Protein AF-A0A2S7XN34-F1 (afdb_monomer_lite)

InterPro domains:
  IPR038081 CalX-like domain superfamily [G3DSA:2.60.40.2030] (1-89)
  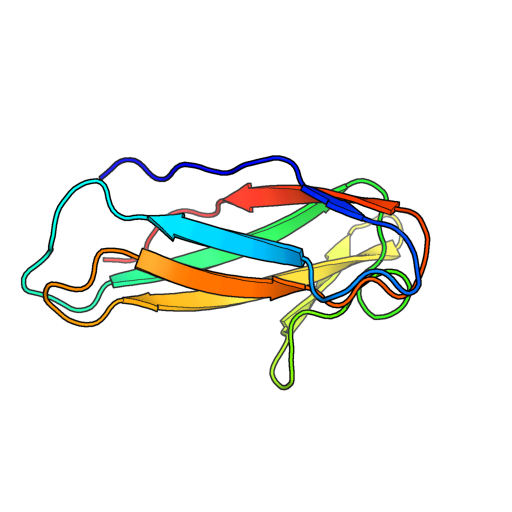IPR038081 CalX-like domain superfamily [SSF141072] (2-84)

pLDDT: mean 78.78, std 11.19, range [51.5, 93.06]

Radius of gyration: 13.82 Å; chains: 1; bounding box: 27×30×38 Å

Secondary structure (DSSP, 8-state):
-------EEE-TTSPPEEEEEE-SS--SS-EEEEEEEEESPPBTTTEE--TT-EEEE-TT--EEEEEEEEEPTT--EEEEEEEE-SSEEEEEEEPPPB-

Structure (mmCIF, N/CA/C/O backbone):
data_AF-A0A2S7XN34-F1
#
_entry.id   AF-A0A2S7XN34-F1
#
loop_
_atom_site.group_PDB
_atom_site.id
_atom_site.type_symbol
_atom_site.label_atom_id
_atom_site.label_alt_id
_atom_site.label_comp_id
_atom_site.label_asym_id
_atom_site.label_entity_id
_atom_site.label_seq_id
_atom_site.pdbx_PDB_ins_code
_atom_site.Cartn_x
_atom_site.Cartn_y
_atom_site.Cartn_z
_atom_site.occupancy
_atom_site.B_iso_or_equiv
_atom_site.auth_seq_id
_atom_site.auth_comp_id
_atom_site.auth_asym_id
_atom_site.auth_atom_id
_atom_site.pdbx_PDB_model_num
ATOM 1 N N . MET A 1 1 ? -14.336 -9.990 7.923 1.00 58.31 1 MET A N 1
ATOM 2 C CA . MET A 1 1 ? -13.781 -8.722 7.409 1.00 58.31 1 MET A CA 1
ATOM 3 C C . MET A 1 1 ? -13.741 -8.817 5.896 1.00 58.31 1 MET A C 1
ATOM 5 O O . MET A 1 1 ? -13.250 -9.818 5.388 1.00 58.31 1 MET A O 1
ATOM 9 N N . GLN A 1 2 ? -14.328 -7.854 5.191 1.00 57.91 2 GLN A N 1
ATOM 10 C CA . GLN A 1 2 ? -14.202 -7.740 3.736 1.00 57.91 2 GLN A CA 1
ATOM 11 C C . GLN A 1 2 ? -13.256 -6.579 3.434 1.00 57.91 2 GLN A C 1
ATOM 13 O O . GLN A 1 2 ? -13.358 -5.540 4.080 1.00 57.91 2 GLN A O 1
ATOM 18 N N . PHE A 1 3 ? -12.357 -6.775 2.472 1.00 62.22 3 PHE A N 1
ATOM 19 C CA . PHE A 1 3 ? -11.443 -5.752 1.969 1.00 62.22 3 PHE A CA 1
ATOM 20 C C . PHE A 1 3 ? -11.868 -5.411 0.537 1.00 62.22 3 PHE A C 1
ATOM 22 O O . PHE A 1 3 ? -12.143 -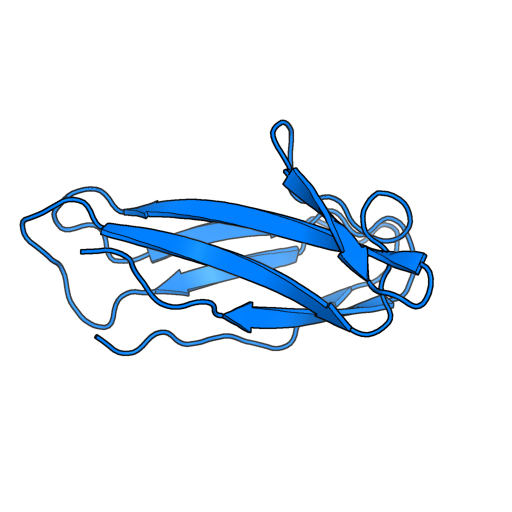6.324 -0.245 1.00 62.22 3 PHE A O 1
ATOM 29 N N . GLY A 1 4 ? -11.968 -4.125 0.207 1.00 55.88 4 GLY A N 1
ATOM 30 C CA . GLY A 1 4 ? -12.220 -3.649 -1.155 1.00 55.88 4 GLY A CA 1
ATOM 31 C C . GLY A 1 4 ? -10.918 -3.221 -1.828 1.00 55.88 4 GLY A C 1
ATOM 32 O O . GLY A 1 4 ? -10.053 -2.664 -1.161 1.00 55.88 4 GLY A O 1
ATOM 33 N N . PHE A 1 5 ? -10.794 -3.465 -3.134 1.00 60.59 5 PHE A N 1
ATOM 34 C CA . PHE A 1 5 ? -9.690 -2.955 -3.953 1.00 60.59 5 PHE A CA 1
ATOM 35 C C . PHE A 1 5 ? -10.241 -2.383 -5.250 1.00 60.59 5 PHE A C 1
ATOM 37 O O . PHE A 1 5 ? -11.173 -2.936 -5.840 1.00 60.59 5 PHE A O 1
ATOM 44 N N . THR A 1 6 ? -9.644 -1.290 -5.698 1.00 60.03 6 THR A N 1
ATOM 45 C CA . THR A 1 6 ? -9.907 -0.669 -6.991 1.00 60.03 6 THR A CA 1
ATOM 46 C C . THR A 1 6 ? -8.740 -0.955 -7.925 1.00 60.03 6 THR A C 1
ATOM 48 O O . THR A 1 6 ? -7.586 -0.964 -7.504 1.00 60.03 6 THR A O 1
ATOM 51 N N . SER A 1 7 ? -9.037 -1.217 -9.198 1.00 65.19 7 SER A N 1
ATOM 52 C CA . SER A 1 7 ? -8.012 -1.116 -10.239 1.00 65.19 7 SER A CA 1
ATOM 53 C C . SER A 1 7 ? -7.581 0.341 -10.322 1.00 65.19 7 SER A C 1
ATOM 55 O O . SER A 1 7 ? -8.452 1.212 -10.255 1.00 65.19 7 SER A O 1
ATOM 57 N N . LEU A 1 8 ? -6.284 0.595 -10.454 1.00 68.25 8 LEU A N 1
ATOM 58 C CA . LEU A 1 8 ? -5.749 1.947 -10.508 1.00 68.25 8 LEU A CA 1
ATOM 59 C C . LEU A 1 8 ? -4.964 2.124 -11.808 1.00 68.25 8 LEU A C 1
ATOM 61 O O . LEU A 1 8 ? -4.177 1.266 -12.200 1.00 68.25 8 LEU A O 1
ATOM 65 N N . GLU A 1 9 ? -5.229 3.226 -12.493 1.00 69.56 9 GLU A N 1
ATOM 66 C CA . GLU A 1 9 ? -4.554 3.622 -13.727 1.00 69.56 9 GLU A CA 1
ATOM 67 C C . GLU A 1 9 ? -3.988 5.020 -13.501 1.00 69.56 9 GLU A C 1
ATOM 69 O O . GLU A 1 9 ? -4.693 5.874 -12.958 1.00 69.56 9 GLU A O 1
ATOM 74 N N . GLY A 1 10 ? -2.741 5.247 -13.907 1.00 69.50 10 GLY A N 1
ATOM 75 C CA . GLY A 1 10 ? -2.102 6.558 -13.842 1.00 69.50 10 GLY A CA 1
ATOM 76 C C . GLY A 1 10 ? -1.047 6.728 -14.925 1.00 69.50 10 GLY A C 1
ATOM 77 O O . GLY A 1 10 ? -0.605 5.754 -15.540 1.00 69.50 10 GLY A O 1
ATOM 78 N N . TYR A 1 11 ? -0.691 7.981 -15.185 1.00 69.56 11 TYR A N 1
ATOM 79 C CA . TYR A 1 11 ? 0.278 8.379 -16.196 1.00 69.56 11 TYR A CA 1
ATOM 80 C C . TYR A 1 11 ? 1.547 8.926 -15.537 1.00 69.56 11 TYR A C 1
ATOM 82 O O . TYR A 1 11 ? 1.512 9.470 -14.437 1.00 69.56 11 TYR A O 1
ATOM 90 N N . GLU A 1 12 ? 2.677 8.811 -16.235 1.00 68.94 12 GLU A N 1
ATOM 91 C CA . GLU A 1 12 ? 3.919 9.465 -15.818 1.00 68.94 12 GLU A CA 1
ATOM 92 C C . GLU A 1 12 ? 3.699 10.971 -15.637 1.00 68.94 12 GLU A C 1
ATOM 94 O O . GLU A 1 12 ? 3.221 11.657 -16.547 1.00 68.94 12 GLU A O 1
ATOM 99 N N . GLY A 1 13 ? 4.067 11.480 -14.462 1.00 65.88 13 GLY A N 1
ATOM 100 C CA . GLY A 1 13 ? 3.909 12.889 -14.113 1.00 65.88 13 GLY A CA 1
ATOM 101 C C . GLY A 1 13 ? 2.519 13.282 -13.607 1.00 65.88 13 GLY A C 1
ATOM 102 O O . GLY A 1 13 ? 2.310 14.472 -13.359 1.00 65.88 13 GLY A O 1
ATOM 103 N N . ASP A 1 14 ? 1.592 12.333 -13.432 1.00 71.12 14 ASP A N 1
ATOM 104 C CA . ASP A 1 14 ? 0.454 12.547 -12.534 1.00 71.12 14 ASP A CA 1
ATOM 105 C C . ASP A 1 14 ? 0.948 12.729 -11.086 1.00 71.12 14 ASP A C 1
ATOM 107 O O . ASP A 1 14 ? 2.013 12.237 -10.701 1.00 71.12 14 ASP A O 1
ATOM 111 N N . ASP A 1 15 ? 0.153 13.427 -10.269 1.00 79.06 15 ASP A N 1
ATOM 112 C CA . ASP A 1 15 ? 0.310 13.386 -8.812 1.00 79.06 15 ASP A CA 1
ATOM 113 C C . ASP A 1 15 ? 0.188 11.931 -8.310 1.00 79.06 15 ASP A C 1
ATOM 115 O O . ASP A 1 15 ? -0.400 11.077 -8.982 1.00 79.06 15 ASP A O 1
ATOM 119 N N . ASN A 1 16 ? 0.699 11.643 -7.107 1.00 82.50 16 ASN A N 1
ATOM 120 C CA . ASN A 1 16 ? 0.604 10.309 -6.512 1.00 82.50 16 ASN A CA 1
ATOM 121 C C . ASN A 1 16 ? -0.826 9.749 -6.595 1.00 82.50 16 ASN A C 1
ATOM 123 O O . ASN A 1 16 ? -1.800 10.391 -6.187 1.00 82.50 16 ASN A O 1
ATOM 127 N N . LEU A 1 17 ? -0.949 8.505 -7.055 1.00 81.06 17 LEU A N 1
ATOM 128 C CA . LEU A 1 17 ? -2.216 7.793 -7.055 1.00 81.06 17 LEU A CA 1
ATOM 129 C C . LEU A 1 17 ? -2.484 7.287 -5.634 1.00 81.06 17 LEU A C 1
ATOM 131 O O . LEU A 1 17 ? -1.700 6.519 -5.080 1.00 81.06 17 LEU A O 1
ATOM 135 N N . ALA A 1 18 ? -3.598 7.703 -5.038 1.00 82.44 18 ALA A N 1
ATOM 136 C CA . ALA A 1 18 ? -3.975 7.287 -3.692 1.00 82.44 18 ALA A CA 1
ATOM 137 C C . ALA A 1 18 ? -4.823 6.006 -3.723 1.00 82.44 18 ALA A C 1
ATOM 139 O O . ALA A 1 18 ? -5.949 5.989 -4.229 1.00 82.44 18 ALA A O 1
ATOM 140 N N . LEU A 1 19 ? -4.303 4.933 -3.131 1.00 79.38 19 LEU A N 1
ATOM 141 C CA . LEU A 1 19 ? -5.048 3.714 -2.848 1.00 79.38 19 LEU A CA 1
ATOM 142 C C . LEU A 1 19 ? -5.578 3.761 -1.412 1.00 79.38 19 LEU A C 1
ATOM 144 O O . LEU A 1 19 ? -4.812 3.736 -0.450 1.00 79.38 19 LEU A O 1
ATOM 148 N N . THR A 1 20 ? -6.902 3.758 -1.255 1.00 83.44 20 THR A N 1
ATOM 149 C CA . THR A 1 20 ? -7.537 3.663 0.065 1.00 83.44 20 THR A CA 1
ATOM 150 C C . THR A 1 20 ? -7.861 2.212 0.407 1.00 83.44 20 THR A C 1
ATOM 152 O O . THR A 1 20 ? -8.755 1.601 -0.183 1.00 83.44 20 THR A O 1
ATOM 155 N N . VAL A 1 21 ? -7.187 1.668 1.417 1.00 84.00 21 VAL A N 1
ATOM 156 C CA . VAL A 1 21 ? -7.497 0.350 1.981 1.00 84.00 21 VAL A CA 1
ATOM 157 C C . VAL A 1 21 ? -8.415 0.540 3.181 1.00 84.00 21 VAL A C 1
ATOM 159 O O . VAL A 1 21 ? -8.093 1.298 4.095 1.00 84.00 21 VAL A O 1
ATOM 162 N N . THR A 1 22 ? -9.560 -0.147 3.192 1.00 85.19 22 THR A N 1
ATOM 163 C CA . THR A 1 22 ? -10.555 -0.026 4.268 1.00 85.19 22 THR A CA 1
ATOM 164 C C . THR A 1 22 ? -10.864 -1.355 4.948 1.00 85.19 22 THR A C 1
ATOM 166 O O . THR A 1 22 ? -10.927 -2.409 4.307 1.00 85.19 22 THR A O 1
ATOM 169 N N . LEU A 1 23 ? -11.093 -1.290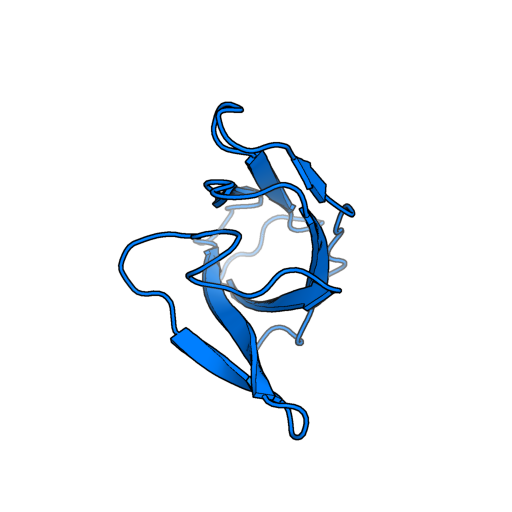 6.260 1.00 84.81 23 LEU A N 1
ATOM 170 C CA . LEU A 1 23 ? -11.732 -2.348 7.034 1.00 84.81 23 LEU A CA 1
ATOM 171 C C . LEU A 1 23 ? -13.239 -2.095 7.072 1.00 84.81 23 LEU A C 1
ATOM 173 O O . LEU A 1 23 ? -13.694 -0.974 7.280 1.00 84.81 23 LEU A O 1
ATOM 177 N N . SER A 1 24 ? -14.033 -3.157 6.937 1.00 85.31 24 SER A N 1
ATOM 178 C CA . SER A 1 24 ? -15.498 -3.061 6.989 1.00 85.31 24 SER A CA 1
ATOM 179 C C . SER A 1 24 ? -16.053 -2.601 8.349 1.00 85.31 24 SER A C 1
ATOM 181 O O . SER A 1 24 ? -17.226 -2.251 8.439 1.00 85.31 24 SER A O 1
ATOM 183 N N . ALA A 1 25 ? -15.248 -2.680 9.412 1.00 86.12 25 ALA A N 1
ATOM 184 C CA . ALA A 1 25 ? -15.573 -2.270 10.776 1.00 86.12 25 ALA A CA 1
ATOM 185 C C . ALA A 1 25 ? -14.271 -2.062 11.580 1.00 86.12 25 ALA A C 1
ATOM 187 O O . ALA A 1 25 ? -13.259 -2.670 11.219 1.00 86.12 25 ALA A O 1
ATOM 188 N N . PRO A 1 26 ? -14.287 -1.251 12.656 1.00 89.06 26 PRO A N 1
ATOM 189 C CA . PRO A 1 26 ? -13.157 -1.151 13.575 1.00 89.06 26 PRO A CA 1
ATOM 190 C C . PRO A 1 26 ? -12.900 -2.482 14.292 1.00 89.06 26 PRO A C 1
ATOM 192 O O . PRO A 1 26 ? -13.809 -3.292 14.479 1.00 89.06 26 PRO A O 1
ATOM 195 N N . VAL A 1 27 ? -11.651 -2.675 14.704 1.00 88.19 27 VAL A N 1
ATOM 196 C CA . VAL A 1 27 ? -11.139 -3.859 15.407 1.00 88.19 27 VAL A CA 1
ATOM 197 C C . VAL A 1 27 ? -10.385 -3.418 16.659 1.00 88.19 27 VAL A C 1
ATOM 199 O O . VAL A 1 27 ? -9.726 -2.385 16.639 1.00 88.19 27 VAL A O 1
ATOM 202 N N . ASP A 1 28 ? -10.495 -4.166 17.756 1.00 92.00 28 ASP A N 1
ATOM 203 C CA . ASP A 1 28 ? -9.862 -3.809 19.041 1.00 92.00 28 ASP A CA 1
ATOM 204 C C . ASP A 1 28 ? -8.366 -4.162 19.107 1.00 92.00 28 ASP A C 1
ATOM 206 O O . ASP A 1 28 ? -7.667 -3.781 20.045 1.00 92.00 28 ASP A O 1
ATOM 210 N N . GLU A 1 29 ? -7.874 -4.875 18.099 1.00 89.38 29 GLU A N 1
ATOM 211 C CA . GLU A 1 29 ? -6.499 -5.345 17.984 1.00 89.38 29 GLU A CA 1
ATOM 212 C C . GLU A 1 29 ? -5.855 -4.796 16.710 1.00 89.38 29 GLU A C 1
ATOM 214 O O . GLU A 1 29 ? -6.533 -4.312 15.799 1.00 89.38 29 GLU A O 1
ATOM 219 N N . GLU A 1 30 ? -4.527 -4.858 16.665 1.00 91.06 30 GLU A N 1
ATOM 220 C CA . GLU A 1 30 ? -3.765 -4.525 15.468 1.00 91.06 30 GLU A CA 1
ATOM 221 C C . GLU A 1 30 ? -4.077 -5.521 14.343 1.00 91.06 30 GLU A C 1
ATOM 223 O O . GLU A 1 30 ? -4.178 -6.726 14.575 1.00 91.06 30 GLU A O 1
ATOM 228 N N . VAL A 1 31 ? -4.222 -5.022 13.114 1.00 88.75 31 VAL A N 1
ATOM 229 C CA . VAL A 1 31 ? -4.445 -5.866 11.935 1.00 88.75 31 VAL A CA 1
ATOM 230 C C . VAL A 1 31 ? -3.418 -5.544 10.869 1.00 88.75 31 VAL A C 1
ATOM 232 O O . VAL A 1 31 ? -3.332 -4.410 10.401 1.00 88.75 31 VAL A O 1
ATOM 235 N N . THR A 1 32 ? -2.691 -6.563 10.424 1.00 87.38 32 THR A N 1
ATOM 236 C CA . THR A 1 32 ? -1.783 -6.459 9.285 1.00 87.38 32 THR A CA 1
ATOM 237 C C . THR A 1 32 ? -2.455 -6.944 8.006 1.00 87.38 32 THR A C 1
ATOM 239 O O . THR A 1 32 ? -3.195 -7.934 7.958 1.00 87.38 32 THR A O 1
ATOM 242 N N . VAL A 1 33 ? -2.216 -6.204 6.932 1.00 82.88 33 VAL A N 1
ATOM 243 C CA . VAL A 1 33 ? -2.723 -6.485 5.598 1.00 82.88 33 VAL A CA 1
ATOM 244 C C . VAL A 1 33 ? -1.560 -6.434 4.631 1.00 82.88 33 VAL A C 1
ATOM 246 O O . VAL A 1 33 ? -1.106 -5.357 4.258 1.00 82.88 33 VAL A O 1
ATOM 249 N N . THR A 1 34 ? -1.127 -7.608 4.190 1.00 83.31 34 THR A N 1
ATOM 250 C CA . THR A 1 34 ? -0.175 -7.730 3.089 1.00 83.31 34 THR A CA 1
ATOM 251 C C . THR A 1 34 ? -0.917 -7.671 1.758 1.00 83.31 34 THR A C 1
ATOM 253 O O . THR A 1 34 ? -1.979 -8.287 1.582 1.00 83.31 34 THR A O 1
ATOM 256 N N . PHE A 1 35 ? -0.380 -6.912 0.816 1.00 79.88 35 PHE A N 1
ATOM 257 C CA . PHE A 1 35 ? -0.868 -6.856 -0.554 1.00 79.88 35 PHE A CA 1
ATOM 258 C C . PHE A 1 35 ? 0.305 -6.956 -1.519 1.00 79.88 35 PHE A C 1
ATOM 260 O O . PHE A 1 35 ? 1.429 -6.596 -1.182 1.00 79.88 35 PHE A O 1
ATOM 267 N N . ILE A 1 36 ? 0.009 -7.456 -2.715 1.00 82.00 36 ILE A N 1
ATOM 268 C CA . ILE A 1 36 ? 0.949 -7.467 -3.825 1.00 82.00 36 ILE A CA 1
ATOM 269 C C . ILE A 1 36 ? 0.389 -6.619 -4.958 1.00 82.00 36 ILE A C 1
ATOM 271 O O . ILE A 1 36 ? -0.822 -6.609 -5.227 1.00 82.00 36 ILE A O 1
ATOM 275 N N . THR A 1 37 ? 1.271 -5.906 -5.636 1.00 82.69 37 THR A N 1
ATOM 276 C CA . THR A 1 37 ? 0.946 -5.324 -6.928 1.00 82.69 37 THR A CA 1
ATOM 277 C C . THR A 1 37 ? 0.975 -6.408 -8.009 1.00 82.69 37 THR A C 1
ATOM 279 O O . THR A 1 37 ? 1.643 -7.431 -7.897 1.00 82.69 37 THR A O 1
ATOM 282 N N . ALA A 1 38 ? 0.158 -6.244 -9.040 1.00 73.62 38 ALA A N 1
ATOM 283 C CA . ALA A 1 38 ? 0.029 -7.172 -10.152 1.00 73.62 38 ALA A CA 1
ATOM 284 C C . ALA A 1 38 ? -0.391 -6.405 -11.412 1.00 73.62 38 ALA A C 1
ATOM 286 O O . ALA A 1 38 ? -0.983 -5.330 -11.342 1.00 73.62 38 ALA A O 1
ATOM 287 N N . GLY A 1 39 ? -0.158 -6.973 -12.589 1.00 75.75 39 GLY A N 1
ATOM 288 C CA . GLY A 1 39 ? -0.545 -6.350 -13.853 1.00 75.75 39 GLY A CA 1
ATOM 289 C C . GLY A 1 39 ? 0.591 -6.379 -14.857 1.00 75.75 39 GLY A C 1
ATOM 290 O O . GLY A 1 39 ? 1.455 -7.244 -14.783 1.00 75.75 39 GLY A O 1
ATOM 291 N N . SER A 1 40 ? 0.544 -5.459 -15.818 1.00 76.69 40 SER A N 1
ATOM 292 C CA . SER A 1 40 ? 1.601 -5.296 -16.819 1.00 76.69 40 SER A CA 1
ATOM 293 C C . SER A 1 40 ? 2.656 -4.267 -16.416 1.00 76.69 40 SER A C 1
ATOM 295 O O . SER A 1 40 ? 3.594 -4.078 -17.176 1.00 76.69 40 SER A O 1
ATOM 297 N N . ALA A 1 41 ? 2.459 -3.578 -15.287 1.00 82.44 41 ALA A N 1
ATOM 298 C CA . ALA A 1 41 ? 3.406 -2.613 -14.746 1.00 82.44 41 ALA A CA 1
ATOM 299 C C . ALA A 1 41 ? 4.526 -3.335 -14.007 1.00 82.44 41 ALA A C 1
ATOM 301 O O . ALA A 1 41 ? 4.244 -4.168 -13.139 1.00 82.44 41 ALA A O 1
ATOM 302 N N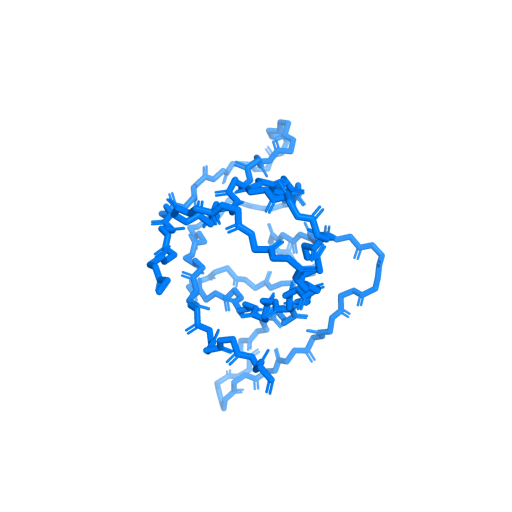 . THR A 1 42 ? 5.763 -2.961 -14.298 1.00 86.00 42 THR A N 1
ATOM 303 C CA . THR A 1 42 ? 6.951 -3.415 -13.584 1.00 86.00 42 THR A CA 1
ATOM 304 C C . THR A 1 42 ? 7.262 -2.443 -12.450 1.00 86.00 42 THR A C 1
ATOM 306 O O . THR A 1 42 ? 7.343 -1.236 -12.660 1.00 86.00 42 THR A O 1
ATOM 309 N N . ALA A 1 43 ? 7.391 -2.949 -11.225 1.00 87.06 43 ALA A N 1
ATOM 310 C CA . ALA A 1 43 ? 7.794 -2.119 -10.088 1.00 87.06 43 ALA A CA 1
ATOM 311 C C . ALA A 1 43 ? 9.197 -1.520 -10.287 1.00 87.06 43 ALA A C 1
ATOM 313 O O . ALA A 1 43 ? 9.983 -2.091 -11.032 1.00 87.06 43 ALA A O 1
ATOM 314 N N . ASP A 1 44 ? 9.509 -0.398 -9.630 1.00 86.81 44 ASP A N 1
ATOM 315 C CA . ASP A 1 44 ? 10.782 0.355 -9.742 1.00 86.81 44 ASP A CA 1
ATOM 316 C C . ASP A 1 44 ? 11.069 0.949 -11.143 1.00 86.81 44 ASP A C 1
ATOM 318 O O . ASP A 1 44 ? 11.840 1.897 -11.276 1.00 86.81 44 ASP A O 1
ATOM 322 N N . GLU A 1 45 ? 10.405 0.452 -12.190 1.00 86.25 45 GLU A N 1
ATOM 323 C CA . GLU A 1 45 ? 10.440 1.001 -13.549 1.00 86.25 45 GLU A CA 1
ATOM 324 C C . GLU A 1 45 ? 9.209 1.864 -13.850 1.00 86.25 45 GLU A C 1
ATOM 326 O O . GLU A 1 45 ? 9.353 3.007 -14.290 1.00 86.25 45 GLU A O 1
ATOM 331 N N . ASP A 1 46 ? 8.007 1.343 -13.587 1.00 85.50 46 ASP A N 1
ATOM 332 C CA . ASP A 1 46 ? 6.734 1.972 -13.963 1.00 85.50 46 ASP A CA 1
ATOM 333 C C . ASP A 1 46 ? 5.983 2.595 -12.779 1.00 85.50 46 ASP A C 1
ATOM 335 O O . ASP A 1 46 ? 5.143 3.482 -12.967 1.00 85.50 46 ASP A O 1
ATOM 339 N N . TYR A 1 47 ? 6.264 2.134 -11.558 1.00 86.19 47 TYR A N 1
ATOM 340 C CA . TYR A 1 47 ? 5.712 2.696 -10.328 1.00 86.19 47 TYR A CA 1
ATOM 341 C C . TYR A 1 47 ? 6.574 2.381 -9.104 1.00 86.19 47 TYR A C 1
ATOM 343 O O . TYR A 1 47 ? 7.281 1.370 -9.056 1.00 86.19 47 TYR A O 1
ATOM 351 N N . TRP A 1 48 ? 6.423 3.218 -8.081 1.00 86.69 48 TRP A N 1
ATOM 352 C CA . TRP A 1 48 ? 7.059 3.095 -6.769 1.00 86.69 48 TRP A CA 1
ATOM 353 C C . TRP A 1 48 ? 6.025 3.337 -5.652 1.00 86.69 48 TRP A C 1
ATOM 355 O O . TRP A 1 48 ? 5.100 4.131 -5.842 1.00 86.69 48 TRP A O 1
ATOM 365 N N . LEU A 1 49 ? 6.125 2.634 -4.515 1.00 85.56 49 LEU A N 1
ATOM 366 C CA . LEU A 1 49 ? 5.186 2.764 -3.384 1.00 85.56 49 LEU A CA 1
ATOM 367 C C . LEU A 1 49 ? 5.801 3.474 -2.170 1.00 85.56 49 LEU A C 1
ATOM 369 O O . LEU A 1 49 ? 5.074 4.086 -1.384 1.00 85.56 49 LEU A O 1
ATOM 373 N N . GLY A 1 50 ? 7.123 3.437 -2.024 1.00 82.75 50 GLY A N 1
ATOM 374 C CA . GLY A 1 50 ? 7.826 4.158 -0.972 1.00 82.75 50 GLY A CA 1
ATOM 375 C C . GLY A 1 50 ? 9.155 3.516 -0.584 1.00 82.75 50 GLY A C 1
ATOM 376 O O . GLY A 1 50 ? 9.519 2.425 -1.010 1.00 82.75 50 GLY A O 1
ATOM 377 N N . ASP A 1 51 ? 9.907 4.197 0.279 1.00 76.94 51 ASP A N 1
ATOM 378 C CA . ASP A 1 51 ? 11.058 3.572 0.935 1.00 76.94 51 ASP A CA 1
ATOM 379 C C . ASP A 1 51 ? 10.601 2.383 1.799 1.00 76.94 51 ASP A C 1
ATOM 381 O O . ASP A 1 51 ? 9.791 2.550 2.711 1.00 76.94 51 ASP A O 1
ATOM 385 N N . GLY A 1 52 ? 11.182 1.203 1.561 1.00 77.06 52 GLY A N 1
ATOM 386 C CA . GLY A 1 52 ? 10.876 -0.026 2.309 1.00 77.06 52 GLY A CA 1
ATOM 387 C C . GLY A 1 52 ? 10.204 -1.133 1.495 1.00 77.06 52 GLY A C 1
ATOM 388 O O . GLY A 1 52 ? 10.012 -2.224 2.032 1.00 77.06 52 GLY A O 1
ATOM 389 N N . ASP A 1 53 ? 9.929 -0.882 0.214 1.00 84.38 53 ASP A N 1
ATOM 390 C CA . ASP A 1 53 ? 9.293 -1.833 -0.695 1.00 84.38 53 ASP A CA 1
ATOM 391 C C . ASP A 1 53 ? 10.038 -3.178 -0.776 1.00 84.38 53 ASP A C 1
ATOM 393 O O . ASP A 1 53 ? 11.262 -3.248 -0.956 1.00 84.38 53 ASP A O 1
ATOM 397 N N . THR A 1 54 ? 9.282 -4.277 -0.672 1.00 89.12 54 THR A N 1
ATOM 398 C CA . THR A 1 54 ? 9.811 -5.626 -0.898 1.00 89.12 54 THR A CA 1
ATOM 399 C C . THR A 1 54 ? 9.530 -6.055 -2.329 1.00 89.12 54 THR A C 1
ATOM 401 O O . THR A 1 54 ? 8.392 -6.321 -2.713 1.00 89.12 54 THR A O 1
ATOM 404 N N . TYR A 1 55 ? 10.595 -6.162 -3.116 1.00 89.25 55 TYR A N 1
ATOM 405 C CA . TYR A 1 55 ? 10.523 -6.553 -4.516 1.00 89.25 55 TYR A CA 1
ATOM 406 C C . TYR A 1 55 ? 10.519 -8.062 -4.708 1.00 89.25 55 TYR A C 1
ATOM 408 O O . TYR A 1 55 ? 11.331 -8.792 -4.136 1.00 89.25 55 TYR A O 1
ATOM 416 N N . TRP A 1 56 ? 9.663 -8.506 -5.615 1.00 88.00 56 TRP A N 1
ATOM 417 C CA . TRP A 1 56 ? 9.547 -9.891 -6.032 1.00 88.00 56 TRP A CA 1
ATOM 418 C C . TRP A 1 56 ? 9.500 -9.978 -7.553 1.00 88.00 56 TRP A C 1
ATOM 420 O O . TRP A 1 56 ? 9.087 -9.035 -8.224 1.00 88.00 56 TRP A O 1
ATOM 430 N N . TYR A 1 57 ? 9.902 -11.131 -8.081 1.00 87.56 57 TYR A N 1
ATOM 431 C CA . TYR A 1 57 ? 9.902 -11.411 -9.512 1.00 87.56 57 TYR A CA 1
ATOM 432 C C . TYR A 1 57 ? 9.096 -12.673 -9.797 1.00 87.56 57 TYR A C 1
ATOM 434 O O . TYR A 1 57 ? 9.178 -13.647 -9.042 1.00 87.56 57 TYR A O 1
ATOM 442 N N . ASP A 1 58 ? 8.348 -12.667 -10.894 1.00 82.06 58 ASP A N 1
ATOM 443 C CA . ASP A 1 58 ? 7.697 -13.865 -11.414 1.00 82.06 58 ASP A CA 1
ATOM 444 C C . ASP A 1 58 ? 8.646 -14.721 -12.268 1.00 82.06 58 ASP A C 1
ATOM 446 O O . ASP A 1 58 ? 9.763 -14.319 -12.602 1.00 82.06 58 ASP A O 1
ATOM 450 N N . ASP A 1 59 ? 8.194 -15.915 -12.658 1.00 81.06 59 ASP A N 1
ATOM 451 C CA . ASP A 1 59 ? 8.979 -16.824 -13.508 1.00 81.06 59 ASP A CA 1
ATOM 452 C C . ASP A 1 59 ? 9.274 -16.250 -14.911 1.00 81.06 59 ASP A C 1
ATOM 454 O O . ASP A 1 59 ? 10.128 -16.771 -15.631 1.00 81.06 59 ASP A O 1
ATOM 458 N N . SER A 1 60 ? 8.562 -15.193 -15.320 1.00 83.19 60 SER A N 1
ATOM 459 C CA . SER A 1 60 ? 8.757 -14.481 -16.589 1.00 83.19 60 SER A CA 1
ATOM 460 C C . SER A 1 60 ? 9.683 -13.263 -16.454 1.00 83.19 60 SER A C 1
ATOM 462 O O . SER A 1 60 ? 10.030 -12.664 -17.472 1.00 83.19 60 SER A O 1
ATOM 464 N N . GLY A 1 61 ? 10.119 -12.926 -15.236 1.00 82.19 61 GLY A N 1
ATOM 465 C CA . GLY A 1 61 ? 10.976 -11.783 -14.932 1.00 82.19 61 GLY A CA 1
ATOM 466 C C . GLY A 1 61 ? 10.236 -10.467 -14.679 1.00 82.19 61 GLY A C 1
ATOM 467 O O . GLY A 1 61 ? 10.901 -9.444 -14.551 1.00 82.19 61 GLY A O 1
ATOM 468 N N . ASN A 1 62 ? 8.903 -10.465 -14.588 1.00 81.19 62 ASN A N 1
ATOM 469 C CA . ASN A 1 62 ? 8.149 -9.262 -14.229 1.00 81.19 62 ASN A CA 1
ATOM 470 C C . ASN A 1 62 ? 8.314 -8.976 -12.731 1.00 81.19 62 ASN A C 1
ATOM 472 O O . ASN A 1 62 ? 8.202 -9.896 -11.918 1.00 81.19 62 ASN A O 1
ATOM 476 N N . GLN A 1 63 ? 8.554 -7.713 -12.371 1.00 87.75 63 GLN A N 1
ATOM 477 C CA . GLN A 1 63 ? 8.747 -7.281 -10.985 1.00 87.75 63 GLN A CA 1
ATOM 478 C C . GLN A 1 63 ? 7.458 -6.712 -10.384 1.00 87.75 63 GLN A C 1
ATOM 480 O O . GLN A 1 63 ? 6.778 -5.892 -11.003 1.00 87.75 63 GLN A O 1
ATOM 485 N N . TRP A 1 64 ? 7.158 -7.086 -9.144 1.00 87.81 64 TRP A N 1
ATOM 486 C CA . TRP A 1 64 ? 6.070 -6.515 -8.353 1.00 87.81 64 TRP A CA 1
ATOM 487 C C . TRP A 1 64 ? 6.515 -6.217 -6.915 1.00 87.81 64 TRP A C 1
ATOM 489 O O . TRP A 1 64 ? 7.520 -6.754 -6.443 1.00 87.81 64 TRP A O 1
ATOM 499 N N . ILE A 1 65 ? 5.759 -5.368 -6.218 1.00 88.88 65 ILE A N 1
ATOM 500 C CA . ILE A 1 65 ? 5.988 -5.012 -4.813 1.00 88.88 65 ILE A CA 1
ATOM 501 C C . ILE A 1 65 ? 5.011 -5.786 -3.933 1.00 88.88 65 ILE A C 1
ATOM 503 O O . ILE A 1 65 ? 3.812 -5.846 -4.211 1.00 88.88 65 ILE A O 1
ATOM 507 N N . GLU A 1 66 ? 5.540 -6.360 -2.859 1.00 87.12 66 GLU A N 1
ATOM 508 C CA . GLU A 1 66 ? 4.783 -6.777 -1.687 1.00 87.12 66 GLU A CA 1
ATOM 509 C C . GLU A 1 66 ? 4.986 -5.751 -0.575 1.00 87.12 66 GLU A C 1
ATOM 511 O O . GLU A 1 66 ? 6.116 -5.377 -0.264 1.00 87.12 66 GLU A O 1
ATOM 516 N N . GLU A 1 67 ? 3.892 -5.325 0.046 1.00 85.62 67 GLU A N 1
ATOM 517 C CA . GLU A 1 67 ? 3.932 -4.354 1.133 1.00 85.62 67 GLU A CA 1
ATOM 518 C C . GLU A 1 67 ? 2.907 -4.725 2.210 1.00 85.62 67 GLU A C 1
ATOM 520 O O . GLU A 1 67 ? 1.858 -5.326 1.940 1.00 85.62 67 GLU A O 1
ATOM 525 N N . THR A 1 68 ? 3.232 -4.403 3.463 1.00 85.81 68 THR A N 1
ATOM 526 C CA . THR A 1 68 ? 2.393 -4.704 4.625 1.00 85.81 68 THR A CA 1
ATOM 527 C C . THR A 1 68 ? 1.905 -3.425 5.283 1.00 85.81 68 THR A C 1
ATOM 529 O O . THR A 1 68 ? 2.667 -2.658 5.861 1.00 85.81 68 THR A O 1
ATOM 532 N N . ILE A 1 69 ? 0.587 -3.239 5.274 1.00 85.88 69 ILE A N 1
ATOM 533 C CA . ILE A 1 69 ? -0.070 -2.145 5.986 1.00 85.88 69 ILE A CA 1
ATOM 534 C C . ILE A 1 69 ? -0.537 -2.635 7.351 1.00 85.88 69 ILE A C 1
ATOM 536 O O . ILE A 1 69 ? -1.224 -3.653 7.454 1.00 85.88 69 ILE A O 1
ATOM 540 N N . THR A 1 70 ? -0.245 -1.855 8.386 1.00 89.19 70 THR A N 1
ATOM 541 C CA . THR A 1 70 ? -0.704 -2.106 9.754 1.00 89.19 70 THR A CA 1
ATOM 542 C C . THR A 1 70 ? -1.796 -1.113 10.141 1.00 89.19 70 THR A C 1
ATOM 544 O O . THR A 1 70 ? -1.568 0.098 10.154 1.00 89.19 70 THR A O 1
ATOM 547 N N . PHE A 1 71 ? -2.978 -1.628 10.473 1.00 89.50 71 PHE A N 1
ATOM 548 C CA . PHE A 1 71 ? -4.078 -0.880 11.076 1.00 89.50 71 PHE A CA 1
ATOM 549 C C . PHE A 1 71 ? -3.939 -0.931 12.595 1.00 89.50 71 PHE A C 1
ATOM 551 O O . PHE A 1 71 ? -3.920 -2.015 13.180 1.00 89.50 71 PHE A O 1
ATOM 558 N N . ALA A 1 72 ? -3.874 0.235 13.235 1.00 93.06 72 ALA A N 1
ATOM 559 C CA . ALA A 1 72 ? -3.936 0.325 14.689 1.00 93.06 72 ALA A CA 1
ATOM 560 C C . ALA A 1 72 ? -5.346 -0.047 15.204 1.00 93.06 72 ALA A C 1
ATOM 562 O O . ALA A 1 72 ? -6.318 0.023 14.443 1.00 93.06 72 ALA A O 1
ATOM 563 N N . PRO A 1 73 ? -5.508 -0.377 16.501 1.00 92.12 73 PRO A N 1
ATOM 564 C CA . PRO A 1 73 ? -6.828 -0.575 17.089 1.00 92.12 73 PRO A CA 1
ATOM 565 C C . PRO A 1 73 ? -7.781 0.588 16.781 1.00 92.12 73 PRO A C 1
ATOM 567 O O . PRO A 1 73 ? -7.426 1.760 16.907 1.00 92.12 73 PRO A O 1
ATOM 570 N N . SER A 1 74 ? -9.011 0.253 16.396 1.00 91.50 74 SER A N 1
ATOM 571 C CA . SER A 1 74 ? -10.076 1.154 15.932 1.00 91.50 74 SER A CA 1
ATOM 572 C C . SER A 1 74 ? -9.819 1.901 14.614 1.00 91.50 74 SER A C 1
ATOM 574 O O . SER A 1 74 ? -10.707 2.620 14.150 1.00 91.50 74 SER A O 1
ATOM 576 N N . GLU A 1 75 ? -8.663 1.727 13.970 1.00 92.88 75 GLU A N 1
ATOM 577 C CA . GLU A 1 75 ? -8.403 2.270 12.636 1.00 92.88 75 GLU A CA 1
ATOM 578 C C . GLU A 1 75 ? -9.176 1.474 11.580 1.00 92.88 75 GLU A C 1
ATOM 580 O O . GLU A 1 75 ? -9.304 0.254 11.658 1.00 92.88 75 GLU A O 1
ATOM 585 N N . THR A 1 76 ? -9.723 2.164 10.579 1.00 89.06 76 THR A N 1
ATOM 586 C CA . THR A 1 76 ? -10.523 1.525 9.518 1.00 89.06 76 THR A CA 1
ATOM 587 C C . THR A 1 76 ? -10.103 1.921 8.114 1.00 89.06 76 THR A C 1
ATOM 589 O O . THR A 1 76 ? -10.637 1.371 7.155 1.00 89.06 76 THR A O 1
ATOM 592 N N . SER A 1 77 ? -9.143 2.835 7.966 1.00 89.69 77 SER A N 1
ATOM 593 C CA . SER A 1 77 ? -8.684 3.320 6.668 1.00 89.69 77 SER A CA 1
ATOM 594 C C . SER A 1 77 ? -7.198 3.647 6.693 1.00 89.69 77 SER A C 1
ATOM 596 O O . SER A 1 77 ? -6.751 4.349 7.597 1.00 89.69 77 SER A O 1
ATOM 598 N N . LYS A 1 78 ? -6.477 3.210 5.664 1.00 88.62 78 LYS A N 1
ATOM 599 C CA . LYS A 1 78 ? -5.098 3.607 5.370 1.00 88.62 78 LYS A CA 1
ATOM 600 C C . LYS A 1 78 ? -5.015 4.059 3.921 1.00 88.62 78 LYS A C 1
ATOM 602 O O . LYS A 1 78 ? -5.677 3.482 3.056 1.00 88.62 78 LYS A O 1
ATOM 607 N N . GLU A 1 79 ? -4.215 5.085 3.681 1.00 86.88 79 GLU A N 1
ATOM 608 C CA . GLU A 1 79 ? -3.883 5.542 2.338 1.00 86.88 79 GLU A CA 1
ATOM 609 C C . GLU A 1 79 ? -2.465 5.093 2.000 1.00 86.88 79 GLU A C 1
ATOM 611 O O . GLU A 1 79 ? -1.561 5.207 2.828 1.00 86.88 79 GLU A O 1
ATOM 616 N N . LEU A 1 80 ? -2.306 4.562 0.795 1.00 84.94 80 LEU A N 1
ATOM 617 C CA . LEU A 1 80 ? -1.029 4.233 0.191 1.00 84.94 80 LEU A CA 1
ATOM 618 C C . LEU A 1 80 ? -0.875 5.093 -1.060 1.00 84.94 80 LEU A C 1
ATOM 620 O O . LEU A 1 80 ? -1.777 5.123 -1.898 1.00 84.94 80 LEU A O 1
ATOM 624 N N . LEU A 1 81 ? 0.254 5.781 -1.170 1.00 86.44 81 LEU A N 1
ATOM 625 C CA . LEU A 1 81 ? 0.565 6.624 -2.313 1.00 86.44 81 LEU A CA 1
ATOM 626 C C . LEU A 1 81 ? 1.417 5.834 -3.301 1.00 86.44 81 LEU A C 1
ATOM 628 O O . LEU A 1 81 ? 2.409 5.232 -2.915 1.00 86.44 81 LEU A O 1
ATOM 632 N N . ILE A 1 82 ? 1.016 5.847 -4.566 1.00 85.44 82 ILE A N 1
ATOM 633 C CA . ILE A 1 82 ? 1.739 5.205 -5.661 1.00 85.44 82 ILE A CA 1
ATOM 634 C C . ILE A 1 82 ? 2.277 6.308 -6.562 1.00 85.44 82 ILE A C 1
ATOM 636 O O . ILE A 1 82 ? 1.504 7.135 -7.042 1.00 85.44 82 ILE A O 1
ATOM 640 N N . GLU A 1 83 ? 3.583 6.332 -6.783 1.00 86.25 83 GLU A N 1
ATOM 641 C CA . GLU A 1 83 ? 4.249 7.264 -7.691 1.00 86.25 83 GLU A CA 1
ATOM 642 C C . GLU A 1 83 ? 4.364 6.615 -9.075 1.00 86.25 83 GLU A C 1
ATOM 644 O O . GLU A 1 83 ? 5.163 5.692 -9.232 1.00 86.25 83 GLU A O 1
ATOM 649 N N . PRO A 1 84 ? 3.567 7.032 -10.078 1.00 82.44 84 PRO A N 1
ATOM 650 C CA . PRO A 1 84 ? 3.701 6.511 -11.432 1.00 82.44 84 PRO A CA 1
ATOM 651 C C . PRO A 1 84 ? 4.927 7.124 -12.123 1.00 82.44 84 PRO A C 1
ATOM 653 O O . PRO A 1 84 ? 5.052 8.345 -12.235 1.00 82.44 84 PRO A O 1
ATOM 656 N N . THR A 1 85 ? 5.816 6.278 -12.635 1.00 78.00 85 THR A N 1
ATOM 657 C CA . THR A 1 85 ? 7.029 6.695 -13.357 1.00 78.00 85 THR A CA 1
ATOM 658 C C . THR A 1 85 ? 6.935 6.452 -14.858 1.00 78.00 85 THR A C 1
ATOM 660 O O . THR A 1 85 ? 7.648 7.108 -15.606 1.00 78.00 85 THR A O 1
ATOM 663 N N . THR A 1 86 ? 6.031 5.581 -15.320 1.00 73.19 86 THR A N 1
ATOM 664 C CA . THR A 1 86 ? 5.704 5.393 -16.746 1.00 73.19 86 THR A CA 1
ATOM 665 C C . THR A 1 86 ? 4.215 5.032 -16.920 1.00 73.19 86 THR A C 1
ATOM 667 O O . THR A 1 86 ? 3.498 4.730 -15.965 1.00 73.19 86 THR A O 1
ATOM 670 N N . MET A 1 87 ? 3.702 5.082 -18.155 1.00 58.69 87 MET A N 1
ATOM 671 C CA . MET A 1 87 ? 2.290 4.800 -18.457 1.00 58.69 87 MET A CA 1
ATOM 672 C C . MET A 1 87 ? 1.925 3.319 -18.256 1.00 58.69 87 MET A C 1
ATOM 674 O O . MET A 1 87 ? 2.096 2.535 -19.194 1.00 58.69 87 MET A O 1
ATOM 678 N N . THR A 1 88 ? 1.327 2.937 -17.116 1.00 60.94 88 THR A N 1
ATOM 679 C CA . THR A 1 88 ? 0.869 1.546 -16.942 1.00 60.94 88 THR A CA 1
ATOM 680 C C . THR A 1 88 ? -0.416 1.344 -16.129 1.00 60.94 88 THR A C 1
ATOM 682 O O . THR A 1 88 ? -0.833 2.150 -15.303 1.00 60.94 88 THR A O 1
ATOM 685 N N . PHE A 1 89 ? -1.074 0.214 -16.402 1.00 63.69 89 PHE A N 1
ATOM 686 C CA . PHE A 1 89 ? -2.218 -0.319 -15.674 1.00 63.69 89 PHE A CA 1
ATOM 687 C C . PHE A 1 89 ? -1.757 -1.162 -14.476 1.00 63.69 89 PHE A C 1
ATOM 689 O O . PHE A 1 89 ? -1.102 -2.194 -14.661 1.00 63.69 89 PHE A O 1
ATOM 696 N N . LEU A 1 90 ? -2.158 -0.776 -13.262 1.00 62.31 90 LEU A N 1
ATOM 697 C CA . LEU A 1 90 ? -1.838 -1.492 -12.029 1.00 62.31 90 LEU A CA 1
ATOM 698 C C . LEU A 1 90 ? -3.096 -2.142 -11.437 1.00 62.31 90 LEU A C 1
ATOM 700 O O . LEU A 1 90 ? -4.126 -1.504 -11.198 1.00 62.31 90 LEU A O 1
ATOM 704 N N . ARG A 1 91 ? -3.024 -3.443 -11.151 1.00 67.06 91 ARG A N 1
ATOM 705 C CA . ARG A 1 91 ? -3.994 -4.129 -10.290 1.00 67.06 91 ARG A CA 1
ATOM 706 C C . ARG A 1 91 ? -3.352 -4.433 -8.954 1.00 67.06 91 ARG A C 1
ATOM 708 O O . ARG A 1 91 ? -2.251 -4.950 -8.886 1.00 67.06 91 ARG A O 1
ATOM 715 N N . ILE A 1 92 ? -4.093 -4.216 -7.881 1.00 62.91 92 ILE A N 1
ATOM 716 C CA . ILE A 1 92 ? -3.695 -4.703 -6.564 1.00 62.91 92 ILE A CA 1
ATOM 717 C C . ILE A 1 92 ? -4.369 -6.054 -6.347 1.00 62.91 92 ILE A C 1
ATOM 719 O O . ILE A 1 92 ? -5.598 -6.158 -6.421 1.00 62.91 92 ILE A O 1
ATOM 723 N N . MET A 1 93 ? -3.577 -7.101 -6.113 1.00 58.50 93 MET A N 1
ATOM 724 C CA . MET A 1 93 ? -4.087 -8.418 -5.747 1.00 58.50 93 MET A CA 1
ATOM 725 C C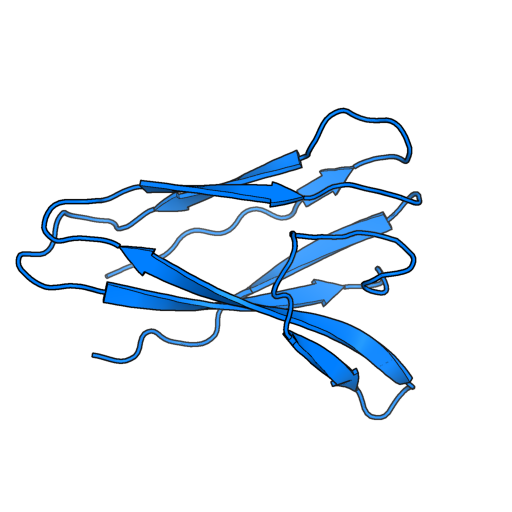 . MET A 1 93 ? -3.849 -8.639 -4.251 1.00 58.50 93 MET A C 1
ATOM 727 O O . MET A 1 93 ? -2.746 -8.485 -3.736 1.00 58.50 93 MET A O 1
ATOM 731 N N . LYS A 1 94 ? -4.915 -8.966 -3.515 1.00 63.28 94 LYS A N 1
ATOM 732 C CA . LYS A 1 94 ? -4.813 -9.189 -2.072 1.00 63.28 94 LYS A CA 1
ATOM 733 C C . LYS A 1 94 ? -4.259 -10.574 -1.761 1.00 63.28 94 LYS A C 1
ATOM 735 O O . LYS A 1 94 ? -4.793 -11.568 -2.250 1.00 63.28 94 LYS A O 1
ATOM 740 N N . ILE A 1 95 ? -3.335 -10.619 -0.802 1.00 57.72 95 ILE A N 1
ATOM 741 C CA . ILE A 1 95 ? -3.042 -11.809 -0.002 1.00 57.72 95 ILE A CA 1
ATOM 742 C C . ILE A 1 95 ? -3.673 -11.630 1.396 1.00 57.72 95 ILE A C 1
ATOM 744 O O . ILE A 1 95 ? -3.903 -10.521 1.882 1.00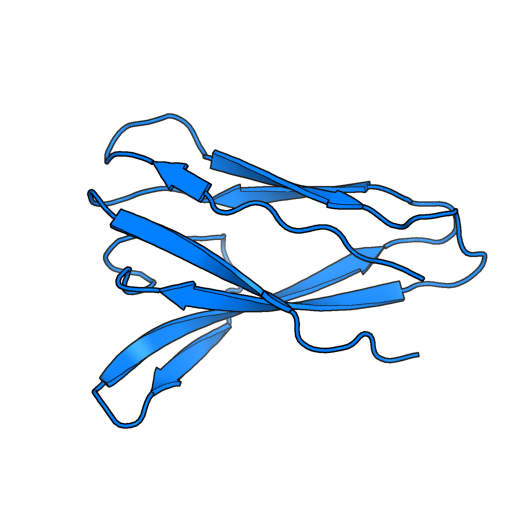 57.72 95 ILE A O 1
ATOM 748 N N . SER A 1 96 ? -4.142 -12.729 1.981 1.00 56.12 96 SER A N 1
ATOM 749 C CA . SER A 1 96 ? -5.003 -12.782 3.171 1.00 56.12 96 SER A CA 1
ATOM 750 C C . SER A 1 96 ? -4.414 -12.082 4.411 1.00 56.12 96 SER A C 1
ATOM 752 O O . SER A 1 96 ? -3.199 -12.027 4.551 1.00 56.12 96 SER A O 1
ATOM 754 N N . PRO A 1 97 ? -5.249 -11.547 5.327 1.00 56.62 97 PRO A N 1
ATOM 755 C CA . PRO A 1 97 ? -4.757 -11.036 6.610 1.00 56.62 97 PRO A CA 1
ATOM 756 C C . PRO A 1 97 ? -4.161 -12.174 7.454 1.00 56.62 97 PRO A C 1
ATOM 758 O O . PRO A 1 97 ? -4.728 -13.270 7.482 1.00 56.62 97 PRO A O 1
ATOM 761 N N . SER A 1 98 ? -3.068 -11.906 8.167 1.00 55.44 98 SER A N 1
ATOM 762 C CA . SER A 1 98 ? -2.666 -12.713 9.322 1.00 55.44 98 SER A CA 1
ATOM 763 C C . SER A 1 98 ? -3.359 -12.154 10.563 1.00 55.44 98 SER A C 1
ATOM 765 O O . SER A 1 98 ? -3.293 -10.950 10.803 1.00 55.44 98 SER A O 1
ATOM 767 N N . HIS A 1 99 ? -4.051 -13.016 11.304 1.00 51.50 99 HIS A N 1
ATOM 768 C CA . HIS A 1 99 ? -4.517 -12.746 12.664 1.00 51.50 99 HIS A CA 1
ATOM 769 C C . HIS A 1 99 ? -3.557 -13.437 13.630 1.00 51.50 99 HIS A C 1
ATOM 771 O O . HIS A 1 99 ? -3.121 -14.562 13.276 1.00 51.50 99 HIS A O 1
#

Organism: NCBI:txid61644

Sequence (99 aa):
MQFGFTSLEGYEGDDNLALTVTLSAPVDEEVTVTFITAGSATADEDYWLGDGDTYWYDDSGNQWIEETITFAPSETSKELLIEPTTMTFLRIMKISPSH

Foldseek 3Di:
DDWDWDWDFDAAPDFWDKTKIFDPFFAQAKWKWKKKKDDPDAEPQFKDFDPPWDWDADPVGGIMTIDMDIAHGRRTIDITTMRTRHGDTIGMDTDDIDD